Protein AF-A0A958F410-F1 (afdb_monomer)

pLDDT: mean 80.92, std 13.71, range [42.66, 94.31]

Mean predicted aligned error: 8.94 Å

Solvent-accessible surface area (backbone atoms only — not comparable to full-atom values): 5517 Å² total; per-residue (Å²): 112,72,63,38,50,76,68,74,60,63,61,77,32,60,45,84,49,69,68,17,43,52,36,36,47,54,46,49,54,50,55,36,60,78,65,70,60,78,74,91,51,82,60,52,59,59,55,33,56,67,35,33,77,28,58,52,46,52,49,52,54,49,54,53,51,52,53,56,30,71,78,41,55,77,75,71,52,68,94,55,60,74,73,51,62,77,72,77,66,79,87,124

Secondary structure (DSSP, 8-state):
-HHHHHTT------SSSHHHHHHHHHHHHHHHHHTTPPPSSTTHHHHHHH-TT-HHHHHHHHHHHHHHHHHSGGGTS-S-HHHHGGGT----

Foldseek 3Di:
DVVCVVVVLDDQQAAPDPVNLVSQLSLVCCVCVVLVNDDPDPCLSVVCSPHNRNVSVVVVVVVSVVVVCVVPVVVVDPPCPVVVVPPPDDPD

Radius of gyration: 16.11 Å; Cα conta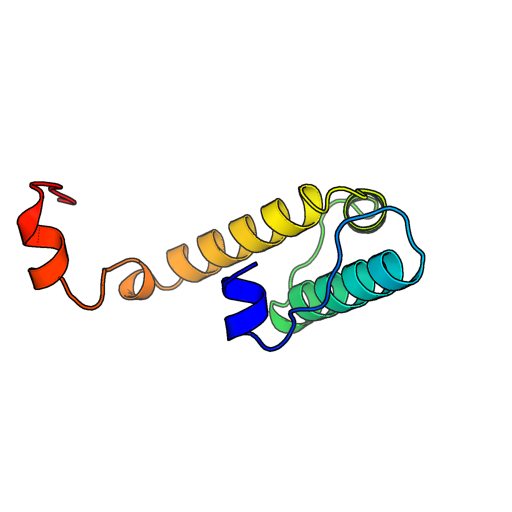cts (8 Å, |Δi|>4): 55; chains: 1; bounding box: 40×41×32 Å

Structure (mmCIF, N/CA/C/O backbone):
data_AF-A0A958F410-F1
#
_entry.id   AF-A0A958F410-F1
#
loop_
_atom_site.group_PDB
_atom_site.id
_atom_site.type_symbol
_atom_site.label_atom_id
_atom_site.label_alt_id
_atom_site.label_comp_id
_atom_site.label_asym_id
_atom_site.label_entity_id
_atom_site.label_seq_id
_atom_site.pdbx_PDB_ins_code
_atom_site.Cartn_x
_atom_site.Cartn_y
_atom_site.Cartn_z
_atom_site.occupancy
_atom_site.B_iso_or_equiv
_atom_site.auth_seq_id
_atom_site.auth_comp_id
_atom_site.auth_asym_id
_atom_site.auth_atom_id
_atom_site.pdbx_PDB_model_num
ATOM 1 N N . ALA A 1 1 ? -2.014 9.347 -1.808 1.00 62.34 1 ALA A N 1
ATOM 2 C CA . ALA A 1 1 ? -0.738 10.052 -1.508 1.00 62.34 1 ALA A CA 1
ATOM 3 C C . ALA A 1 1 ? -0.705 10.819 -0.171 1.00 62.34 1 ALA A C 1
ATOM 5 O O . ALA A 1 1 ? 0.314 10.757 0.506 1.00 62.34 1 ALA A O 1
ATOM 6 N N . SER A 1 2 ? -1.750 11.558 0.233 1.00 65.88 2 SER A N 1
ATOM 7 C CA . SER A 1 2 ? -1.740 12.392 1.458 1.00 65.88 2 SER A CA 1
ATOM 8 C C . SER A 1 2 ? -1.432 11.618 2.749 1.00 65.88 2 SER A C 1
ATOM 10 O O . SER A 1 2 ? -0.691 12.109 3.596 1.00 65.88 2 SER A O 1
ATOM 12 N N . LEU A 1 3 ? -1.934 10.390 2.885 1.00 72.06 3 LEU A N 1
ATOM 13 C CA . LEU A 1 3 ? -1.676 9.565 4.065 1.00 72.06 3 LEU A CA 1
ATOM 14 C C . LEU A 1 3 ? -0.220 9.099 4.163 1.00 72.06 3 LEU A C 1
ATOM 16 O O . LEU A 1 3 ? 0.395 9.251 5.211 1.00 72.06 3 LEU A O 1
ATOM 20 N N . LEU A 1 4 ? 0.355 8.596 3.068 1.00 80.50 4 LEU A N 1
ATOM 21 C CA . LEU A 1 4 ? 1.772 8.219 3.031 1.00 80.50 4 LEU A CA 1
ATOM 22 C C . LEU A 1 4 ? 2.667 9.400 3.431 1.00 80.50 4 LEU A C 1
ATOM 24 O O . LEU A 1 4 ? 3.662 9.211 4.126 1.00 80.50 4 LEU A O 1
ATOM 28 N N . LYS A 1 5 ? 2.282 10.631 3.059 1.00 83.00 5 LYS A N 1
ATOM 29 C CA . LYS A 1 5 ? 2.973 11.853 3.495 1.00 83.00 5 LYS A CA 1
ATOM 30 C C . LYS A 1 5 ? 2.851 12.067 5.007 1.00 83.00 5 LYS A C 1
ATOM 32 O O . LYS A 1 5 ? 3.867 12.304 5.650 1.00 83.00 5 LYS A O 1
ATOM 37 N N . LYS A 1 6 ? 1.652 11.917 5.588 1.00 78.62 6 LYS A N 1
ATOM 38 C CA . LYS A 1 6 ? 1.443 11.980 7.052 1.00 78.62 6 LYS A CA 1
ATOM 39 C C . LYS A 1 6 ? 2.256 10.918 7.803 1.00 78.62 6 LYS A C 1
ATOM 41 O O . LYS A 1 6 ? 2.767 11.194 8.880 1.00 78.62 6 LYS A O 1
ATOM 46 N N . MET A 1 7 ? 2.420 9.737 7.210 1.00 79.19 7 MET A N 1
ATOM 47 C CA . MET A 1 7 ? 3.225 8.641 7.759 1.00 79.19 7 MET A CA 1
ATOM 48 C C . MET A 1 7 ? 4.734 8.793 7.506 1.00 79.19 7 MET A C 1
ATOM 50 O O . MET A 1 7 ? 5.497 7.944 7.951 1.00 79.19 7 MET A O 1
ATOM 54 N N . LYS A 1 8 ? 5.183 9.842 6.798 1.00 84.69 8 LYS A N 1
ATOM 55 C CA . LYS A 1 8 ? 6.578 10.023 6.346 1.00 84.69 8 LYS A CA 1
ATOM 56 C C . LYS A 1 8 ? 7.119 8.858 5.493 1.00 84.69 8 LYS A C 1
ATOM 58 O O . LYS A 1 8 ? 8.320 8.630 5.448 1.00 84.69 8 LYS A O 1
ATOM 63 N N . LEU A 1 9 ? 6.235 8.151 4.788 1.00 85.00 9 LEU A N 1
ATOM 64 C CA . LEU A 1 9 ? 6.555 7.016 3.906 1.00 85.00 9 LEU A CA 1
ATOM 65 C C . LEU A 1 9 ? 6.370 7.341 2.422 1.00 85.00 9 LEU A C 1
ATOM 67 O O . LEU A 1 9 ? 6.468 6.463 1.568 1.00 85.00 9 LEU A O 1
ATOM 71 N N . TYR A 1 10 ? 6.037 8.588 2.092 1.00 88.88 10 TYR A N 1
ATOM 72 C CA . TYR A 1 10 ? 5.799 8.964 0.708 1.00 88.88 10 TYR A CA 1
ATOM 73 C C . TYR A 1 10 ? 7.106 9.015 -0.085 1.00 88.88 10 TYR A C 1
ATOM 75 O O . TYR A 1 10 ? 7.930 9.903 0.117 1.00 88.88 10 TYR A O 1
ATOM 83 N N . ALA A 1 11 ? 7.219 8.114 -1.053 1.00 88.38 11 ALA A N 1
ATOM 84 C CA . ALA A 1 11 ? 8.155 8.179 -2.165 1.00 88.38 11 ALA A CA 1
ATOM 85 C C . ALA A 1 11 ? 7.369 7.948 -3.467 1.00 88.38 11 ALA A C 1
ATOM 87 O O . ALA A 1 11 ? 6.322 7.312 -3.405 1.00 88.38 11 ALA A O 1
ATOM 88 N N . PRO A 1 12 ? 7.790 8.450 -4.640 1.00 90.69 12 PRO A N 1
ATOM 89 C CA . PRO A 1 12 ? 7.100 8.156 -5.898 1.00 90.69 12 PRO A CA 1
ATOM 90 C C . PRO A 1 12 ? 7.051 6.642 -6.148 1.00 90.69 12 PRO A C 1
ATOM 92 O O . PRO A 1 12 ? 8.089 6.006 -6.209 1.00 90.69 12 PRO A O 1
ATOM 95 N N . TYR A 1 13 ? 5.868 6.042 -6.257 1.00 91.19 13 TYR A N 1
ATOM 96 C CA . TYR A 1 13 ? 5.716 4.578 -6.369 1.00 91.19 13 TYR A CA 1
ATOM 97 C C . TYR A 1 13 ? 4.848 4.150 -7.556 1.00 91.19 13 TYR A C 1
ATOM 99 O O . TYR A 1 13 ? 4.511 2.974 -7.686 1.00 91.19 13 TYR A O 1
ATOM 107 N N . LYS A 1 14 ? 4.449 5.096 -8.408 1.00 88.88 14 LYS A N 1
ATOM 108 C CA . LYS A 1 14 ? 3.644 4.848 -9.608 1.00 88.88 14 LYS A CA 1
ATOM 109 C C . LYS A 1 14 ? 4.566 4.948 -10.812 1.00 88.88 14 LYS A C 1
ATOM 111 O O . LYS A 1 14 ? 5.296 5.926 -10.866 1.00 88.88 14 LYS A O 1
ATOM 116 N N . THR A 1 15 ? 4.465 3.978 -11.723 1.00 89.75 15 THR A N 1
ATOM 117 C CA . THR A 1 15 ? 5.276 3.673 -12.928 1.00 89.75 15 THR A CA 1
ATOM 118 C C . THR A 1 15 ? 5.913 2.276 -12.830 1.00 89.75 15 THR A C 1
ATOM 120 O O . THR A 1 15 ? 5.913 1.621 -11.783 1.00 89.75 15 THR A O 1
ATOM 123 N N . LYS A 1 16 ? 6.443 1.793 -13.960 1.00 86.88 16 LYS A N 1
ATOM 124 C CA . LYS A 1 16 ? 7.156 0.511 -14.068 1.00 86.88 16 LYS A CA 1
ATOM 125 C C . LYS A 1 16 ? 8.654 0.605 -13.762 1.00 86.88 16 LYS A C 1
ATOM 127 O O . LYS A 1 16 ? 9.325 -0.412 -13.880 1.00 86.88 16 LYS A O 1
ATOM 132 N N . ALA A 1 17 ? 9.179 1.779 -13.418 1.00 90.69 17 ALA A N 1
ATOM 133 C CA . ALA A 1 17 ? 10.606 1.922 -13.176 1.00 90.69 17 ALA A CA 1
ATOM 134 C C . ALA A 1 17 ? 11.034 1.215 -11.873 1.00 90.69 17 ALA A C 1
ATOM 136 O O . ALA A 1 17 ? 10.243 1.022 -10.941 1.00 90.69 17 ALA A O 1
ATOM 137 N N . ASP A 1 18 ? 12.286 0.752 -11.854 1.00 89.19 18 ASP A N 1
ATOM 138 C CA . ASP A 1 18 ? 12.820 -0.109 -10.792 1.00 89.19 18 ASP A CA 1
ATOM 139 C C . ASP A 1 18 ? 12.833 0.592 -9.432 1.00 89.19 18 ASP A C 1
ATOM 141 O O . ASP A 1 18 ? 12.557 -0.023 -8.398 1.00 89.19 18 ASP A O 1
ATOM 145 N N . GLN A 1 19 ? 13.085 1.902 -9.435 1.00 92.38 19 GLN A N 1
ATOM 146 C CA . GLN A 1 19 ? 13.065 2.727 -8.235 1.00 92.38 19 GLN A CA 1
ATOM 147 C C . GLN A 1 19 ? 11.662 2.762 -7.608 1.00 92.38 19 GLN A C 1
ATOM 149 O O . GLN A 1 19 ? 11.505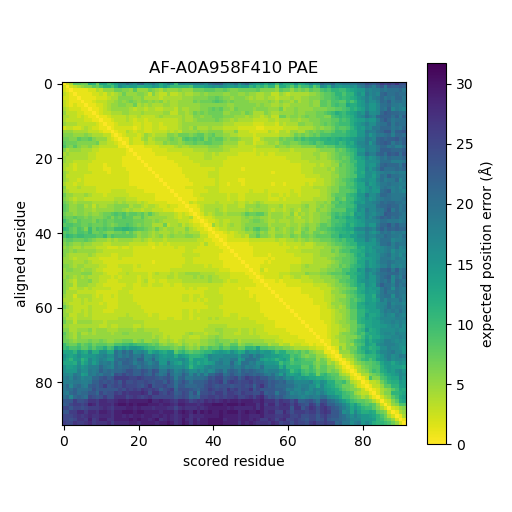 2.580 -6.403 1.00 92.38 19 GLN A O 1
ATOM 154 N N . GLU A 1 20 ? 10.620 2.917 -8.417 1.00 91.94 20 GLU A N 1
ATOM 155 C CA . GLU A 1 20 ? 9.231 2.922 -7.972 1.00 91.94 20 GLU A CA 1
ATOM 156 C C . GLU A 1 20 ? 8.776 1.537 -7.510 1.00 91.94 20 GLU A C 1
ATOM 158 O O . GLU A 1 20 ? 7.973 1.441 -6.582 1.00 91.94 20 GLU A O 1
ATOM 163 N N . ASN A 1 21 ? 9.322 0.459 -8.082 1.00 91.50 21 ASN A N 1
ATOM 164 C CA . ASN A 1 21 ? 9.125 -0.896 -7.563 1.00 91.50 21 ASN A CA 1
ATOM 165 C C . ASN A 1 21 ? 9.732 -1.049 -6.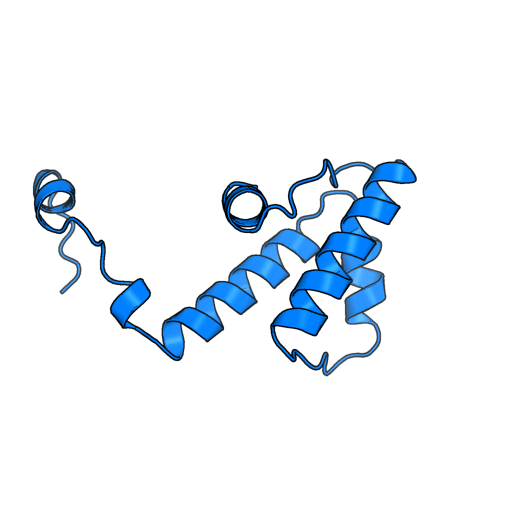160 1.00 91.50 21 ASN A C 1
ATOM 167 O O . ASN A 1 21 ? 9.059 -1.516 -5.236 1.00 91.50 21 ASN A O 1
ATOM 171 N N . ALA A 1 22 ? 10.966 -0.575 -5.966 1.00 92.94 22 ALA A N 1
ATOM 172 C CA . ALA A 1 22 ? 11.602 -0.555 -4.653 1.00 92.94 22 ALA A CA 1
ATOM 173 C C . ALA A 1 22 ? 10.791 0.275 -3.642 1.00 92.94 22 ALA A C 1
ATOM 175 O O . ALA A 1 22 ? 10.583 -0.168 -2.510 1.00 92.94 22 ALA A O 1
ATOM 176 N N . HIS A 1 23 ? 10.249 1.424 -4.058 1.00 94.06 23 HIS A N 1
ATOM 177 C CA . HIS A 1 23 ? 9.356 2.228 -3.225 1.00 94.06 23 HIS A CA 1
ATOM 178 C C . HIS A 1 23 ? 8.043 1.499 -2.897 1.00 94.06 23 HIS A C 1
ATOM 180 O O . HIS A 1 23 ? 7.650 1.490 -1.732 1.00 94.06 23 HIS A O 1
ATOM 186 N N . ARG A 1 24 ? 7.386 0.830 -3.862 1.00 93.88 24 ARG A N 1
ATOM 187 C CA . ARG A 1 24 ? 6.196 -0.007 -3.592 1.00 93.88 24 ARG A CA 1
ATOM 188 C C . ARG A 1 24 ? 6.502 -1.083 -2.556 1.00 93.88 24 ARG A C 1
ATOM 190 O O . ARG A 1 24 ? 5.717 -1.263 -1.628 1.00 93.88 24 ARG A O 1
ATOM 197 N N . ARG A 1 25 ? 7.652 -1.756 -2.677 1.00 94.31 25 ARG A N 1
ATOM 198 C CA . ARG A 1 25 ? 8.092 -2.780 -1.720 1.00 94.31 25 ARG A CA 1
ATOM 199 C C . ARG A 1 25 ? 8.301 -2.193 -0.330 1.00 94.31 25 ARG A C 1
ATOM 201 O O . ARG A 1 25 ? 7.737 -2.718 0.622 1.00 94.31 25 ARG A O 1
ATOM 208 N N . LEU A 1 26 ? 9.044 -1.095 -0.212 1.00 93.75 26 LEU A N 1
ATOM 209 C CA . LEU A 1 26 ? 9.269 -0.433 1.074 1.00 93.75 26 LEU A CA 1
ATOM 210 C C . LEU A 1 26 ? 7.945 -0.032 1.737 1.00 93.75 26 LEU A C 1
ATOM 212 O O . LEU A 1 26 ? 7.733 -0.317 2.916 1.00 93.75 26 LEU A O 1
ATOM 216 N N . ILE A 1 27 ? 7.045 0.596 0.976 1.00 92.62 27 ILE A N 1
ATOM 217 C CA . ILE A 1 27 ? 5.738 1.035 1.469 1.00 92.62 27 ILE A CA 1
ATOM 218 C C . ILE A 1 27 ? 4.912 -0.171 1.933 1.00 92.62 27 ILE A C 1
ATOM 220 O O . ILE A 1 27 ? 4.391 -0.149 3.047 1.00 92.62 27 ILE A O 1
ATOM 224 N N . PHE A 1 28 ? 4.830 -1.231 1.122 1.00 93.00 28 PHE A N 1
ATOM 225 C CA . PHE A 1 28 ? 4.095 -2.451 1.457 1.00 93.00 28 PHE A CA 1
ATOM 226 C C . PHE A 1 28 ? 4.609 -3.091 2.748 1.00 93.00 28 PHE A C 1
ATOM 228 O O . PHE A 1 28 ? 3.837 -3.25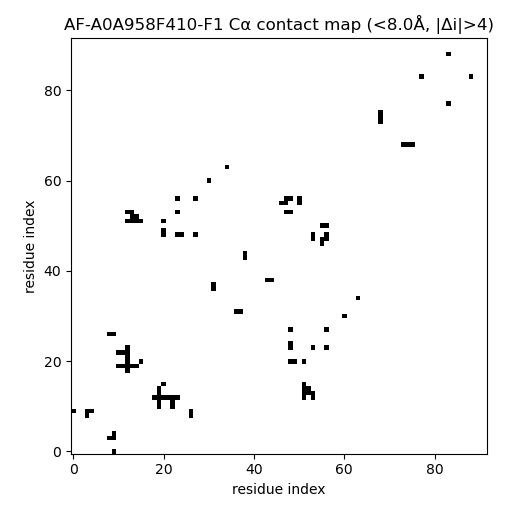8 3.689 1.00 93.00 28 PHE A O 1
ATOM 235 N N . GLU A 1 29 ? 5.907 -3.400 2.823 1.00 92.19 29 GLU A N 1
ATOM 236 C CA . GLU A 1 29 ? 6.498 -4.070 3.989 1.00 92.19 29 GLU A CA 1
ATOM 237 C C . GLU A 1 29 ? 6.336 -3.220 5.255 1.00 92.19 29 GLU A C 1
ATOM 239 O O . GLU A 1 29 ? 5.985 -3.734 6.317 1.00 92.19 29 GLU A O 1
ATOM 244 N N . THR A 1 30 ? 6.500 -1.897 5.138 1.00 91.31 30 THR A N 1
ATOM 245 C CA . THR A 1 30 ? 6.307 -0.992 6.276 1.00 91.31 30 THR A CA 1
ATOM 246 C C . THR A 1 30 ? 4.864 -1.009 6.765 1.00 91.31 30 THR A C 1
ATOM 248 O O . THR A 1 30 ? 4.618 -1.134 7.962 1.00 91.31 30 THR A O 1
ATOM 251 N N . ILE A 1 31 ? 3.894 -0.902 5.856 1.00 89.31 31 ILE A N 1
ATOM 252 C CA . ILE A 1 31 ? 2.475 -0.872 6.217 1.00 89.31 31 ILE A CA 1
ATOM 253 C C . ILE A 1 31 ? 2.037 -2.211 6.813 1.00 89.31 31 ILE A C 1
ATOM 255 O O . ILE A 1 31 ? 1.366 -2.227 7.844 1.00 89.31 31 ILE A O 1
ATOM 259 N N . VAL A 1 32 ? 2.403 -3.327 6.188 1.00 89.31 32 VAL A N 1
ATOM 260 C CA . VAL A 1 32 ? 2.020 -4.664 6.653 1.00 89.31 32 VAL A CA 1
ATOM 261 C C . VAL A 1 32 ? 2.660 -4.960 8.008 1.00 89.31 32 VAL A C 1
ATOM 263 O O . VAL A 1 32 ? 1.954 -5.351 8.939 1.00 89.31 32 VAL A O 1
ATOM 266 N N . GLY A 1 33 ? 3.960 -4.682 8.149 1.00 87.38 33 GLY A N 1
ATOM 267 C CA . GLY A 1 33 ? 4.709 -4.889 9.386 1.00 87.38 33 GLY A CA 1
ATOM 268 C C . GLY A 1 33 ? 4.209 -4.025 10.545 1.00 87.38 33 GLY A C 1
ATOM 269 O O . GLY A 1 33 ? 3.919 -4.549 11.617 1.00 87.38 33 GLY A O 1
ATOM 270 N N . GLN A 1 34 ? 4.028 -2.716 10.336 1.00 85.38 34 GLN A N 1
ATOM 271 C CA . GLN A 1 34 ? 3.578 -1.796 11.394 1.00 85.38 34 GLN A CA 1
ATOM 272 C C . GLN A 1 34 ? 2.148 -2.061 11.875 1.00 85.38 34 GLN A C 1
ATOM 274 O O . GLN A 1 34 ? 1.802 -1.688 12.994 1.00 85.38 34 GLN A O 1
ATOM 279 N N . ASN A 1 35 ? 1.301 -2.659 11.036 1.00 82.88 35 ASN A N 1
ATOM 280 C CA . ASN A 1 35 ? -0.094 -2.935 11.379 1.00 82.88 35 ASN A CA 1
ATOM 281 C C . ASN A 1 35 ? -0.345 -4.406 11.744 1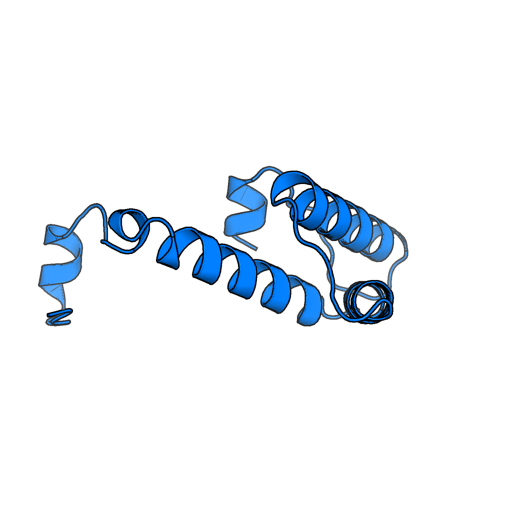.00 82.88 35 ASN A C 1
ATOM 283 O O . ASN A 1 35 ? -1.489 -4.763 12.011 1.00 82.88 35 ASN A O 1
ATOM 287 N N . GLY A 1 36 ? 0.692 -5.254 11.762 1.00 83.75 36 GLY A N 1
ATOM 288 C CA . GLY A 1 36 ? 0.568 -6.672 12.114 1.00 83.75 36 GLY A CA 1
ATOM 289 C C . GLY A 1 36 ? -0.367 -7.455 11.188 1.00 83.75 36 GLY A C 1
ATOM 290 O O . GLY A 1 36 ? -1.019 -8.405 11.621 1.00 83.75 36 GLY A O 1
ATOM 291 N N . ILE A 1 37 ? -0.478 -7.040 9.924 1.00 83.88 37 ILE A N 1
ATOM 292 C CA . ILE A 1 37 ? -1.439 -7.614 8.981 1.00 83.88 37 ILE A CA 1
ATOM 293 C C . ILE A 1 37 ? -0.894 -8.932 8.456 1.00 83.88 37 ILE A C 1
ATOM 295 O O . ILE A 1 37 ? 0.223 -9.003 7.950 1.00 83.88 37 ILE A O 1
ATOM 299 N N . LYS A 1 38 ? -1.714 -9.976 8.527 1.00 84.56 38 LYS A N 1
ATOM 300 C CA . LYS A 1 38 ? -1.433 -11.251 7.872 1.00 84.56 38 LYS A CA 1
ATOM 301 C C . LYS A 1 38 ? -2.239 -11.327 6.584 1.00 84.56 38 LYS A C 1
ATOM 303 O O . LYS A 1 38 ? -3.461 -11.199 6.614 1.00 84.56 38 LYS A O 1
ATOM 308 N N . MET A 1 39 ? -1.557 -11.536 5.462 1.00 83.50 39 MET A N 1
ATOM 309 C CA . MET A 1 39 ? -2.224 -11.800 4.189 1.00 83.50 39 MET A CA 1
ATOM 310 C C . MET A 1 39 ? -2.700 -13.252 4.176 1.00 83.50 39 MET A C 1
ATOM 312 O O . MET A 1 39 ? -1.903 -14.159 4.402 1.00 83.50 39 MET A O 1
ATOM 316 N N . GLY A 1 40 ? -3.996 -13.466 3.941 1.00 81.31 40 GLY A N 1
ATOM 317 C CA . GLY A 1 40 ? -4.566 -14.815 3.842 1.00 81.31 40 GLY A CA 1
ATOM 318 C C . GLY A 1 40 ? -4.183 -15.537 2.547 1.00 81.31 40 GLY A C 1
ATOM 319 O O . GLY A 1 40 ? -4.051 -16.756 2.544 1.00 81.31 40 GLY A O 1
ATOM 320 N N . ASP A 1 41 ? -3.964 -14.786 1.465 1.00 87.31 41 ASP A N 1
ATOM 321 C CA . ASP A 1 41 ? -3.438 -15.297 0.197 1.00 87.31 41 ASP A CA 1
ATOM 322 C C . ASP A 1 41 ? -1.956 -14.900 0.070 1.00 87.31 41 ASP A C 1
ATOM 324 O O . ASP A 1 41 ? -1.652 -13.699 0.073 1.00 87.31 41 ASP A O 1
ATOM 328 N N . PRO A 1 42 ? -1.030 -15.872 -0.056 1.00 79.81 42 PRO A N 1
ATOM 329 C CA . PRO A 1 42 ? 0.396 -15.593 -0.182 1.00 79.81 42 PRO A CA 1
ATOM 330 C C . PRO A 1 42 ? 0.738 -14.766 -1.428 1.00 79.81 42 PRO A C 1
ATOM 332 O O . PRO A 1 42 ? 1.729 -14.051 -1.398 1.00 79.81 42 PRO A O 1
ATOM 335 N N . ASN A 1 43 ? -0.097 -14.789 -2.475 1.00 90.50 43 ASN A N 1
ATOM 336 C CA . ASN A 1 43 ? 0.158 -14.085 -3.737 1.00 90.50 43 ASN A CA 1
ATOM 337 C C . ASN A 1 43 ? -0.266 -12.610 -3.726 1.00 90.50 43 ASN A C 1
ATOM 339 O O . ASN A 1 43 ? -0.024 -11.886 -4.697 1.00 90.50 43 ASN A O 1
ATOM 343 N N . ILE A 1 44 ? -0.952 -12.142 -2.674 1.00 90.44 44 ILE A N 1
ATOM 344 C CA . ILE A 1 44 ? -1.389 -10.739 -2.583 1.00 90.44 44 ILE A CA 1
ATOM 345 C C . ILE A 1 44 ? -0.188 -9.803 -2.652 1.00 90.44 44 ILE A C 1
ATOM 347 O O . ILE A 1 44 ? -0.260 -8.761 -3.302 1.00 90.44 44 ILE A O 1
ATOM 351 N N . ARG A 1 45 ? 0.922 -10.185 -2.018 1.00 91.50 45 ARG A N 1
ATOM 352 C CA . ARG A 1 45 ? 2.148 -9.396 -2.020 1.00 91.50 45 ARG A CA 1
ATOM 353 C C . ARG A 1 45 ? 2.631 -9.152 -3.445 1.00 91.50 45 ARG A C 1
ATOM 355 O O . ARG A 1 45 ? 2.793 -8.006 -3.851 1.00 91.50 45 ARG A O 1
ATOM 362 N N . GLU A 1 46 ? 2.808 -10.208 -4.225 1.00 92.81 46 GLU A N 1
ATOM 363 C CA . GLU A 1 46 ? 3.299 -10.126 -5.599 1.00 92.81 46 GLU A CA 1
ATOM 364 C C . GLU A 1 46 ? 2.333 -9.326 -6.474 1.00 92.81 46 GLU A C 1
ATOM 366 O O . GLU A 1 46 ? 2.774 -8.469 -7.238 1.00 92.81 46 GLU A O 1
ATOM 371 N N . ARG A 1 47 ? 1.019 -9.530 -6.313 1.00 92.44 47 ARG A N 1
ATOM 372 C CA . ARG A 1 47 ? -0.010 -8.778 -7.049 1.00 92.44 47 ARG A CA 1
ATOM 373 C C . ARG A 1 47 ? 0.036 -7.281 -6.746 1.00 92.44 47 ARG A C 1
ATOM 375 O O . ARG A 1 47 ? -0.044 -6.477 -7.670 1.00 92.44 47 ARG A O 1
ATOM 382 N N . VAL A 1 48 ? 0.203 -6.903 -5.478 1.00 91.62 48 VAL A N 1
ATOM 383 C CA . VAL A 1 48 ? 0.300 -5.493 -5.069 1.00 91.62 48 VAL A CA 1
ATOM 384 C C . VAL A 1 48 ? 1.583 -4.850 -5.597 1.00 91.62 48 VAL A C 1
ATOM 386 O O . VAL A 1 48 ? 1.552 -3.717 -6.071 1.00 91.62 48 VAL A O 1
ATOM 389 N N . LEU A 1 49 ? 2.712 -5.562 -5.552 1.00 91.94 49 LEU A N 1
ATOM 390 C CA . LEU A 1 49 ? 3.998 -5.036 -6.023 1.00 91.94 49 LEU A CA 1
ATOM 391 C C . LEU A 1 49 ? 4.08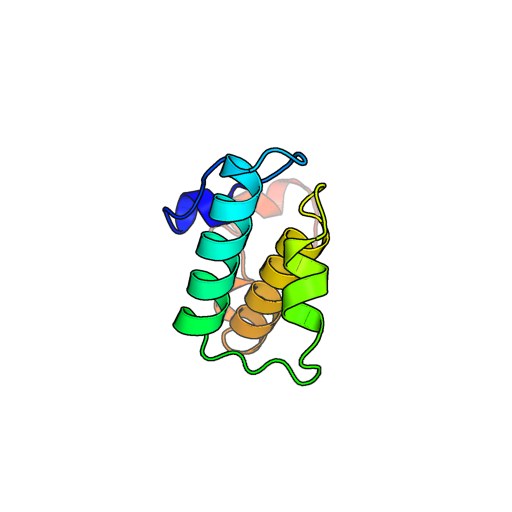7 -4.945 -7.555 1.00 91.94 49 LEU A C 1
ATOM 393 O O . LEU A 1 49 ? 4.752 -4.041 -8.075 1.00 91.94 49 LEU A O 1
ATOM 397 N N . ALA A 1 50 ? 3.418 -5.857 -8.268 1.00 92.81 50 ALA A N 1
ATOM 398 C CA . ALA A 1 50 ? 3.363 -5.892 -9.728 1.00 92.81 50 ALA A CA 1
ATOM 399 C C . ALA A 1 50 ? 2.457 -4.806 -10.332 1.00 92.81 50 ALA A C 1
ATOM 401 O O . ALA A 1 50 ? 2.614 -4.464 -11.508 1.00 92.81 50 ALA A O 1
ATOM 402 N N . ASP A 1 51 ? 1.532 -4.239 -9.553 1.00 93.50 51 ASP A N 1
ATOM 403 C CA . ASP A 1 51 ? 0.676 -3.158 -10.025 1.00 93.50 51 ASP A CA 1
ATOM 404 C C . ASP A 1 51 ? 1.446 -1.833 -10.148 1.00 93.50 51 ASP A C 1
ATOM 406 O O . ASP A 1 51 ? 1.625 -1.067 -9.198 1.00 93.50 51 ASP A O 1
ATOM 410 N N . ALA A 1 52 ? 1.870 -1.537 -11.374 1.00 90.06 52 ALA A N 1
ATOM 411 C CA . ALA A 1 52 ? 2.613 -0.330 -11.709 1.00 90.06 52 ALA A CA 1
ATOM 412 C C . ALA A 1 52 ? 1.821 0.970 -11.496 1.00 90.06 52 ALA A C 1
ATOM 414 O O . ALA A 1 52 ? 2.433 2.030 -11.347 1.00 90.06 52 ALA A O 1
ATOM 415 N N . LYS A 1 53 ? 0.482 0.924 -11.493 1.00 91.75 53 LYS A N 1
ATOM 416 C CA . LYS A 1 53 ? -0.343 2.107 -11.201 1.00 91.75 53 LYS A CA 1
ATOM 417 C C . LYS A 1 53 ? -0.423 2.390 -9.700 1.00 91.75 53 LYS A C 1
ATOM 419 O O . LYS A 1 53 ? -0.735 3.516 -9.305 1.00 91.75 53 LYS A O 1
ATOM 424 N N . GLY A 1 54 ? -0.065 1.405 -8.874 1.00 89.38 54 GLY A N 1
ATOM 425 C CA . GLY A 1 54 ? -0.106 1.487 -7.419 1.00 89.38 54 GLY A CA 1
ATOM 426 C C . GLY A 1 54 ? -1.527 1.512 -6.852 1.00 89.38 54 GLY A C 1
ATOM 427 O O . GLY A 1 54 ? -1.693 1.852 -5.684 1.00 89.38 54 GLY A O 1
ATOM 428 N N . ASP A 1 55 ? -2.533 1.158 -7.650 1.00 91.06 55 ASP A N 1
ATOM 429 C CA . ASP A 1 55 ? -3.945 1.139 -7.269 1.00 91.06 55 ASP A CA 1
ATOM 430 C C . ASP A 1 55 ? -4.214 0.021 -6.248 1.00 91.06 55 ASP A C 1
ATOM 432 O O . ASP A 1 55 ? -4.963 0.205 -5.287 1.00 91.06 55 ASP A O 1
ATOM 436 N N . ALA A 1 56 ? -3.534 -1.120 -6.390 1.00 92.12 56 ALA A N 1
ATOM 437 C CA . ALA A 1 56 ? -3.558 -2.216 -5.428 1.00 92.12 56 ALA A CA 1
ATOM 438 C C . ALA A 1 56 ? -2.972 -1.792 -4.070 1.00 92.12 56 ALA A C 1
ATOM 440 O O . ALA A 1 56 ? -3.522 -2.120 -3.017 1.00 92.12 56 ALA A O 1
ATOM 441 N N . LEU A 1 57 ? -1.885 -1.011 -4.083 1.00 91.25 57 LEU A N 1
ATOM 442 C CA . LEU A 1 57 ? -1.264 -0.479 -2.868 1.00 91.25 57 LEU A CA 1
ATOM 443 C C . LEU A 1 57 ? -2.144 0.593 -2.207 1.00 91.25 57 LEU A C 1
ATOM 445 O O . LEU A 1 57 ? -2.296 0.593 -0.986 1.00 91.25 57 LEU A O 1
ATOM 449 N N . ASP A 1 58 ? -2.760 1.467 -3.008 1.00 90.00 58 ASP A N 1
ATOM 450 C CA . ASP A 1 58 ? -3.718 2.476 -2.540 1.00 90.00 58 ASP A CA 1
ATOM 451 C C . ASP A 1 58 ? -4.961 1.813 -1.914 1.00 90.00 58 ASP A C 1
ATOM 453 O O . ASP A 1 58 ? -5.420 2.231 -0.848 1.00 90.00 58 ASP A O 1
ATOM 457 N N . SER A 1 59 ? -5.462 0.734 -2.522 1.00 91.06 59 SER A N 1
ATOM 458 C CA . SER A 1 59 ? -6.592 -0.049 -2.005 1.00 91.06 59 SER A CA 1
ATOM 459 C C . SER A 1 59 ? -6.257 -0.728 -0.679 1.00 91.06 59 SER A C 1
ATOM 461 O O . SER A 1 59 ? -7.048 -0.663 0.263 1.00 91.06 59 SER A O 1
ATOM 463 N N . LEU A 1 60 ? -5.066 -1.329 -0.567 1.00 90.12 60 LEU A N 1
ATOM 464 C CA . LEU A 1 60 ? -4.592 -1.921 0.682 1.00 90.12 60 LEU A CA 1
ATOM 465 C C . LEU A 1 60 ? -4.492 -0.864 1.788 1.00 90.12 60 LEU A C 1
ATOM 467 O O . LEU A 1 60 ? -4.981 -1.075 2.896 1.00 90.12 60 LEU A O 1
ATOM 471 N N . LEU A 1 61 ? -3.907 0.295 1.480 1.00 88.69 61 LEU A N 1
ATOM 472 C CA . LEU A 1 61 ? -3.806 1.410 2.417 1.00 88.69 61 LEU A CA 1
ATOM 473 C C . LEU A 1 61 ? -5.191 1.849 2.910 1.00 88.69 61 LEU A C 1
ATOM 475 O O . LEU A 1 61 ? -5.385 2.039 4.109 1.00 88.69 61 LEU A O 1
ATOM 479 N N . CYS A 1 62 ? -6.155 1.972 1.995 1.00 88.69 62 CYS A N 1
ATOM 480 C CA . CYS A 1 62 ? -7.534 2.324 2.313 1.00 88.69 62 CYS A CA 1
ATOM 481 C C . CYS A 1 62 ? -8.179 1.299 3.256 1.00 88.69 62 CYS A C 1
ATOM 483 O O . CYS A 1 62 ? -8.685 1.676 4.313 1.00 88.69 62 CYS A O 1
ATOM 485 N N . ALA A 1 63 ? -8.088 0.004 2.935 1.00 89.12 63 ALA A N 1
ATOM 486 C CA . ALA A 1 63 ? -8.646 -1.066 3.761 1.00 89.12 63 ALA A CA 1
ATOM 487 C C . ALA A 1 63 ? -8.098 -1.032 5.196 1.00 89.12 63 ALA A C 1
ATOM 489 O O . ALA A 1 63 ? -8.848 -1.165 6.161 1.00 89.12 63 ALA A O 1
ATOM 490 N N . ILE A 1 64 ? -6.798 -0.781 5.350 1.00 86.19 64 ILE A N 1
ATOM 491 C CA . ILE A 1 64 ? -6.146 -0.699 6.660 1.00 86.19 64 ILE A CA 1
ATOM 492 C C . ILE A 1 64 ? -6.667 0.484 7.465 1.00 86.19 64 ILE A C 1
ATOM 494 O O . ILE A 1 64 ? -6.952 0.336 8.651 1.00 86.19 64 ILE A O 1
ATOM 498 N N . ILE A 1 65 ? -6.813 1.653 6.837 1.00 82.62 65 ILE A N 1
ATOM 499 C CA . ILE A 1 65 ? -7.394 2.825 7.499 1.00 82.62 65 ILE A CA 1
ATOM 500 C C . ILE A 1 65 ? -8.802 2.502 7.975 1.00 82.62 65 ILE A C 1
ATOM 502 O O . ILE A 1 65 ? -9.105 2.746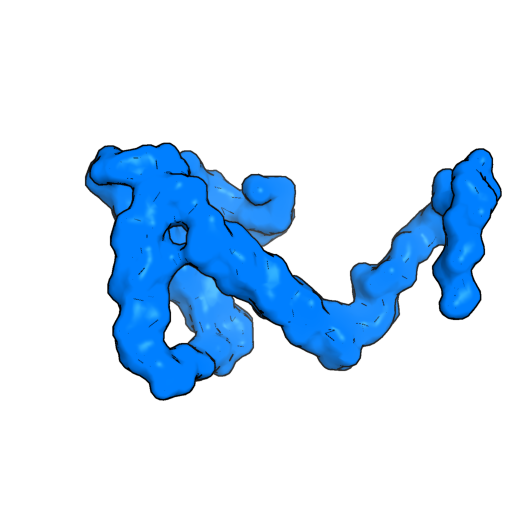 9.138 1.00 82.62 65 ILE A O 1
ATOM 506 N N . VAL A 1 66 ? -9.638 1.947 7.095 1.00 86.31 66 VAL A N 1
ATOM 507 C CA . VAL A 1 66 ? -11.028 1.614 7.414 1.00 86.31 66 VAL A CA 1
ATOM 508 C C . VAL A 1 66 ? -11.078 0.677 8.615 1.00 86.31 66 VAL A C 1
ATOM 510 O O . VAL A 1 66 ? -11.766 0.980 9.581 1.00 86.31 66 VAL A O 1
ATOM 513 N N . VAL A 1 67 ? -10.286 -0.397 8.623 1.00 85.44 67 VAL A N 1
ATOM 514 C CA . VAL A 1 67 ? -10.231 -1.327 9.762 1.00 85.44 67 VAL A CA 1
ATOM 515 C C . VAL A 1 67 ? -9.772 -0.626 11.044 1.00 85.44 67 VAL A C 1
ATOM 517 O O . VAL A 1 67 ? -10.415 -0.773 12.081 1.00 85.44 67 VAL A O 1
ATOM 520 N N . LYS A 1 68 ? -8.702 0.179 10.999 1.00 81.00 68 LYS A N 1
ATOM 521 C CA . LYS A 1 68 ? -8.216 0.908 12.188 1.00 81.00 68 LYS A CA 1
ATOM 522 C C . LYS A 1 68 ? -9.258 1.877 12.736 1.00 81.00 68 LYS A C 1
ATOM 524 O O . LYS A 1 68 ? -9.380 2.015 13.949 1.00 81.00 68 LYS A O 1
ATOM 529 N N . GLN A 1 69 ? -9.991 2.530 11.846 1.00 81.69 69 GLN A N 1
ATOM 530 C CA . GLN A 1 69 ? -11.038 3.475 12.198 1.00 81.69 69 GLN A CA 1
ATOM 531 C C . GLN A 1 69 ? -12.300 2.785 12.720 1.00 81.69 69 GLN A C 1
ATOM 533 O O . GLN A 1 69 ? -12.895 3.264 13.676 1.00 81.69 69 GLN A O 1
ATOM 538 N N . LEU A 1 70 ? -12.671 1.621 12.184 1.00 83.12 70 LEU A N 1
ATOM 539 C CA . LEU A 1 70 ? -13.751 0.803 12.745 1.00 83.12 70 LEU A CA 1
ATOM 540 C C . LEU A 1 70 ? -13.417 0.327 14.167 1.00 83.12 70 LEU A C 1
ATOM 542 O O . LEU A 1 70 ? -14.285 0.327 15.034 1.00 83.12 70 LEU A O 1
ATOM 546 N N . CYS A 1 71 ? -12.153 -0.018 14.432 1.00 82.44 71 CYS A N 1
ATOM 547 C CA . CYS A 1 71 ? -11.691 -0.381 15.775 1.00 82.44 71 CYS A CA 1
ATOM 548 C C . CYS A 1 71 ? -11.573 0.821 16.733 1.00 82.44 71 CYS A C 1
ATOM 550 O O . CYS A 1 71 ? -11.542 0.627 17.947 1.00 82.44 71 CYS A O 1
ATOM 552 N N . ASN A 1 72 ? -11.492 2.053 16.219 1.00 79.19 72 ASN A N 1
ATOM 553 C CA . ASN A 1 72 ? -11.462 3.281 17.016 1.00 79.19 72 ASN A CA 1
ATOM 554 C C . ASN A 1 72 ? -12.278 4.406 16.342 1.00 79.19 72 ASN A C 1
ATOM 556 O O . ASN A 1 72 ? -11.698 5.320 15.746 1.00 79.19 72 ASN A O 1
ATOM 560 N N . PRO A 1 73 ? -13.619 4.381 16.470 1.00 70.50 73 PRO A N 1
ATOM 561 C CA . PRO A 1 73 ? -14.520 5.252 15.707 1.00 70.50 73 PRO A CA 1
ATOM 562 C C . PRO A 1 73 ? -14.347 6.749 15.973 1.00 70.50 73 PRO A C 1
ATOM 564 O O . PRO A 1 73 ? -14.797 7.572 15.181 1.00 70.50 73 PRO A O 1
ATOM 567 N N . LYS A 1 74 ? -13.676 7.128 17.070 1.00 69.50 74 LYS A N 1
ATOM 568 C CA . LYS A 1 74 ? -13.423 8.535 17.410 1.00 69.50 74 LYS A CA 1
ATOM 569 C C . LYS A 1 74 ? -12.637 9.274 16.322 1.00 69.50 74 LYS A C 1
ATOM 571 O O . LYS A 1 74 ? -12.771 10.485 16.225 1.00 69.50 74 LYS A O 1
ATOM 576 N N . GLY A 1 75 ? -11.851 8.564 15.507 1.00 63.81 75 GLY A N 1
ATOM 577 C CA . GLY A 1 75 ? -11.098 9.148 14.394 1.00 63.81 75 GLY A CA 1
ATOM 578 C C . GLY A 1 75 ? -11.877 9.289 13.078 1.00 63.81 75 GLY A C 1
ATOM 579 O O . GLY A 1 75 ? -11.314 9.811 12.117 1.00 63.81 75 GLY A O 1
ATOM 580 N N . LEU A 1 76 ? -13.132 8.820 13.013 1.00 63.06 76 LEU A N 1
ATOM 581 C CA . LEU A 1 76 ? -14.050 9.050 11.884 1.00 63.06 76 LEU A CA 1
ATOM 582 C C . LEU A 1 76 ? -14.884 10.315 12.061 1.00 63.06 76 LEU A C 1
ATOM 584 O O . LEU A 1 76 ? -15.467 10.803 11.095 1.00 63.06 76 LEU A O 1
ATOM 588 N N . LEU A 1 77 ? -14.946 10.836 13.284 1.00 63.47 77 LEU A N 1
ATOM 589 C CA . LEU A 1 77 ? -15.629 12.084 13.554 1.00 63.47 77 LEU A CA 1
ATOM 590 C C . LEU A 1 77 ? -14.740 13.237 13.073 1.00 63.47 77 LEU A C 1
ATOM 592 O O . LEU A 1 77 ? -13.555 13.276 13.418 1.00 63.47 77 LEU A O 1
ATOM 596 N N . PRO A 1 78 ? -15.269 14.175 12.274 1.00 62.03 78 PRO A N 1
ATOM 597 C CA . PRO A 1 78 ? -14.529 15.381 11.948 1.00 62.03 78 PRO A CA 1
ATOM 598 C C . PRO A 1 78 ? -14.178 16.126 13.243 1.00 62.03 78 PRO A C 1
ATOM 600 O O . PRO A 1 78 ? -15.052 16.402 14.060 1.00 62.03 78 PRO A O 1
ATOM 603 N N . GLU A 1 79 ? -12.896 16.462 13.421 1.00 63.47 79 GLU A N 1
ATOM 604 C CA . GLU A 1 79 ? -12.406 17.213 14.592 1.00 63.47 79 GLU A CA 1
ATOM 605 C C . GLU A 1 79 ? -13.044 18.609 14.696 1.00 63.47 79 GLU A C 1
ATOM 607 O O . GLU A 1 79 ? -13.115 19.183 15.778 1.00 63.47 79 GLU A O 1
ATOM 612 N N . ASP A 1 80 ? -13.537 19.134 13.572 1.00 64.44 80 ASP A N 1
ATOM 613 C CA . ASP A 1 80 ? -14.139 20.457 13.455 1.00 64.44 80 ASP A CA 1
ATOM 614 C C . ASP A 1 80 ? -15.566 20.351 12.896 1.00 64.44 80 ASP A C 1
ATOM 616 O O . ASP A 1 80 ? -15.828 20.572 11.711 1.00 64.44 80 ASP A O 1
ATOM 620 N N . ILE A 1 81 ? -16.495 19.940 13.763 1.00 61.09 81 ILE A N 1
ATOM 621 C CA . ILE A 1 81 ? -17.930 19.800 13.458 1.00 61.09 81 ILE A CA 1
ATOM 622 C C . ILE A 1 81 ? -18.524 21.115 12.922 1.00 61.09 81 ILE A C 1
ATOM 624 O O . ILE A 1 81 ? -19.392 21.089 12.049 1.00 61.09 81 ILE A O 1
ATOM 628 N N . GLU A 1 82 ? -18.043 22.267 13.396 1.00 60.50 82 GLU A N 1
ATOM 629 C CA . GLU A 1 82 ? -18.556 23.583 12.995 1.00 60.50 82 GLU A CA 1
ATOM 630 C C . GLU A 1 82 ? -18.213 23.922 11.538 1.00 60.50 82 GLU A C 1
ATOM 632 O O . GLU A 1 82 ? -19.027 24.515 10.831 1.00 60.50 82 GLU A O 1
ATOM 637 N N . LYS A 1 83 ? -17.063 23.461 11.030 1.00 59.38 83 LYS A N 1
ATOM 638 C CA . LYS A 1 83 ? -16.688 23.647 9.622 1.00 59.38 83 LYS A CA 1
ATOM 639 C C . LYS A 1 83 ? -17.570 22.853 8.651 1.00 59.38 83 LYS A C 1
ATOM 641 O O . LYS A 1 83 ? -17.809 23.313 7.538 1.00 59.38 83 LYS A O 1
ATOM 646 N N . TYR A 1 84 ? -18.070 21.686 9.063 1.00 52.50 84 TYR A N 1
ATOM 647 C CA . TYR A 1 84 ? -18.936 20.834 8.233 1.00 52.50 84 TYR A CA 1
ATOM 648 C C . TYR A 1 84 ? -20.435 21.136 8.386 1.00 52.50 84 TYR A C 1
ATOM 650 O O . TYR A 1 84 ? -21.230 20.699 7.555 1.00 52.50 84 TYR A O 1
ATOM 658 N N . LYS A 1 85 ? -20.834 21.945 9.378 1.00 54.34 85 LYS A N 1
ATOM 659 C CA . LYS A 1 85 ? -22.204 22.482 9.485 1.00 54.34 85 LYS A CA 1
ATOM 660 C C . LYS A 1 85 ? -22.577 23.438 8.346 1.00 54.34 85 LYS A C 1
ATOM 662 O O . LYS A 1 85 ? -23.764 23.632 8.097 1.00 54.34 85 LYS A O 1
ATOM 667 N N . LEU A 1 86 ? -21.597 24.024 7.654 1.00 55.12 86 LEU A N 1
ATOM 668 C CA . LEU A 1 86 ? -21.824 25.061 6.640 1.00 55.12 86 LEU A CA 1
ATOM 669 C C . LEU A 1 86 ? -22.402 24.551 5.305 1.00 55.12 86 LEU A C 1
ATOM 671 O O . LEU A 1 86 ? -22.888 25.368 4.532 1.00 55.12 86 LEU A O 1
ATOM 675 N N . GLU A 1 87 ? -22.430 23.238 5.045 1.00 48.56 87 G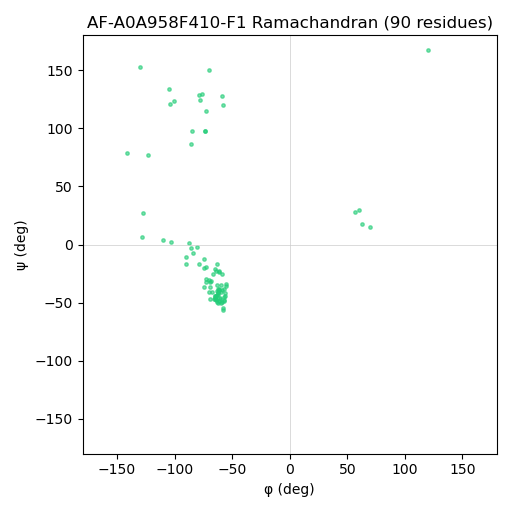LU A N 1
ATOM 676 C CA . GLU A 1 87 ? -22.948 22.681 3.776 1.00 48.56 87 GLU A CA 1
ATOM 677 C C . GLU A 1 87 ? -24.012 21.577 3.941 1.00 48.56 87 GLU A C 1
ATOM 679 O O . GLU A 1 87 ? -24.179 20.727 3.071 1.00 48.56 87 GLU A O 1
ATOM 684 N N . GLY A 1 88 ? -24.771 21.569 5.043 1.00 53.28 88 GLY A N 1
ATOM 685 C CA . GLY A 1 88 ? -25.993 20.752 5.133 1.00 53.28 88 GLY A CA 1
ATOM 686 C C . GLY A 1 88 ? -25.805 19.228 5.041 1.00 53.28 88 GLY A C 1
ATOM 687 O O . GLY A 1 88 ? -26.780 18.513 4.812 1.00 53.28 88 GLY A O 1
ATOM 688 N N . MET A 1 89 ? -24.592 18.700 5.237 1.00 49.94 89 MET A N 1
ATOM 689 C CA . MET A 1 89 ? -24.373 17.254 5.316 1.00 49.94 89 MET A CA 1
ATOM 690 C C . MET A 1 89 ? -24.621 16.754 6.738 1.00 49.94 89 MET A C 1
ATOM 692 O O . MET A 1 89 ? -23.764 16.828 7.618 1.00 49.94 89 MET A O 1
ATOM 696 N N . VAL A 1 90 ? -25.830 16.238 6.949 1.00 48.56 90 VAL A N 1
ATOM 697 C CA . VAL A 1 90 ? -26.230 15.523 8.160 1.00 48.56 90 VAL A CA 1
ATOM 698 C C . VAL A 1 90 ? -25.576 14.140 8.139 1.00 48.56 90 VAL A C 1
ATOM 700 O O . VAL A 1 90 ? -26.084 13.218 7.510 1.00 48.56 90 VAL A O 1
ATOM 703 N N . TYR A 1 91 ? -24.447 13.986 8.827 1.00 51.78 91 TYR A N 1
ATOM 704 C CA . TYR A 1 91 ? -24.054 12.677 9.349 1.00 51.78 91 TYR A CA 1
ATOM 705 C C . TYR A 1 91 ? -24.737 12.526 10.710 1.00 51.78 91 TYR A C 1
ATOM 707 O O . TYR A 1 91 ? -24.193 12.940 11.733 1.00 51.78 91 TYR A O 1
ATOM 715 N N . SER A 1 92 ? -25.979 12.041 10.680 1.00 42.66 92 SER A N 1
ATOM 716 C CA . SER A 1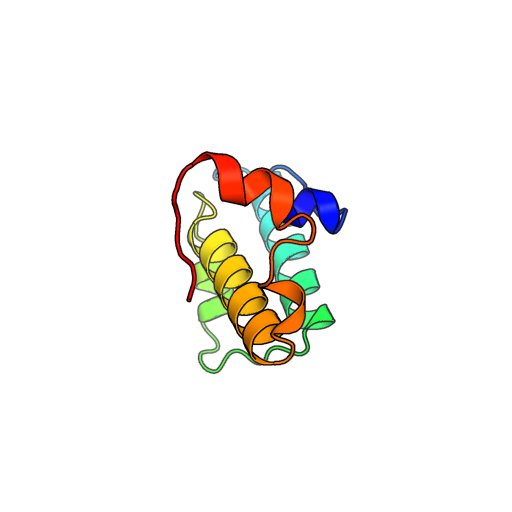 92 ? -26.689 11.517 11.853 1.00 42.66 92 SER A CA 1
ATOM 717 C C . SER A 1 92 ? -26.285 10.075 12.111 1.00 42.66 92 SER A C 1
ATOM 719 O O . SER A 1 92 ? -26.275 9.322 11.109 1.00 42.66 92 SER A O 1
#

Sequence (92 aa):
ASLLKKMKLYAPYKTKADQENAHRRLIFETIVGQNGIKMGDPNIRERVLADAKGDALDSLLCAIIVVKQLCNPKGLLPEDIEKYKLEGMVYS